Protein AF-A0A955HB48-F1 (afdb_monomer)

Nearest PDB structures (foldseek):
  6dg3-assembly2_B  TM=5.372E-01  e=4.171E-01  Lactiplantibacillus plantarum WCFS1
  6utq-assembly1_A  TM=5.205E-01  e=7.687E-01  Lactiplantibacillus plantarum
  5unm-assembly1_F  TM=5.439E-01  e=1.009E+00  Lactiplantibacillus plantarum
  6dg3-assembly1_L  TM=5.274E-01  e=1.080E+00  Lactiplantibacillus plantarum WCFS1

Sequence (99 aa):
MEDNYKSPKKMKKLGELFSVYKTRFKAPQATVEKVFIETVREVLGYQIESKNVSYTTSTKTISLQLPSLLKNEIKLKEKEVLNQLKNKIGEVESPKFII

Secondary structure (DSSP, 8-state):
--------S----HHHHHHHHHHH-PPPHHHHHHHHHHHHHHHHS-PPPGGGEEEETTTTEEEE-S-HHHHHHHHHTHHHHHHHHHHHH-TTT--SEE-

Structure (mmCIF, N/CA/C/O backbone):
data_AF-A0A955HB48-F1
#
_entry.id   AF-A0A955HB48-F1
#
loop_
_atom_site.group_PDB
_atom_site.id
_atom_site.type_symbol
_atom_site.label_atom_id
_atom_site.label_alt_id
_atom_site.label_comp_id
_atom_site.label_asym_id
_atom_site.label_entity_id
_atom_site.label_seq_id
_atom_site.pdbx_PDB_ins_code
_atom_site.Cartn_x
_atom_site.Cartn_y
_atom_site.Cartn_z
_atom_site.occupancy
_atom_site.B_iso_or_equiv
_atom_site.auth_seq_id
_atom_site.auth_comp_id
_atom_site.auth_asym_id
_atom_site.auth_atom_id
_atom_site.pdbx_PDB_model_num
ATOM 1 N N . MET A 1 1 ? 35.714 -3.437 -57.764 1.00 53.84 1 MET A N 1
ATOM 2 C CA . MET A 1 1 ? 34.627 -4.052 -56.978 1.00 53.84 1 MET A CA 1
ATOM 3 C C . MET A 1 1 ? 35.145 -4.155 -55.564 1.00 53.84 1 MET A C 1
ATOM 5 O O . MET A 1 1 ? 36.015 -4.978 -55.330 1.00 53.84 1 MET A O 1
ATOM 9 N N . GLU A 1 2 ? 34.719 -3.270 -54.670 1.00 48.81 2 GLU A N 1
ATOM 10 C CA . GLU A 1 2 ? 35.149 -3.321 -53.271 1.00 48.81 2 GLU A CA 1
ATOM 11 C C . GLU A 1 2 ? 33.955 -2.904 -52.410 1.00 48.81 2 GLU A C 1
ATOM 13 O O . GLU A 1 2 ? 33.591 -1.732 -52.326 1.00 48.81 2 GLU A O 1
ATOM 18 N N . ASP A 1 3 ? 33.258 -3.911 -51.890 1.00 52.41 3 ASP A N 1
ATOM 19 C CA . ASP A 1 3 ? 32.045 -3.758 -51.096 1.00 52.41 3 ASP A CA 1
ATOM 20 C C . ASP A 1 3 ? 32.434 -3.270 -49.693 1.00 52.41 3 ASP A C 1
ATOM 22 O O . ASP A 1 3 ? 33.049 -3.987 -48.901 1.00 52.41 3 ASP A O 1
ATOM 26 N N . ASN A 1 4 ? 32.121 -2.009 -49.386 1.00 59.62 4 ASN A N 1
ATOM 27 C CA . ASN A 1 4 ? 32.445 -1.361 -48.114 1.00 59.62 4 ASN A CA 1
ATOM 28 C C . ASN A 1 4 ? 31.425 -1.769 -47.029 1.00 59.62 4 ASN A C 1
ATOM 30 O O . ASN A 1 4 ? 30.637 -0.954 -46.543 1.00 59.62 4 ASN A O 1
ATOM 34 N N . TYR A 1 5 ? 31.400 -3.053 -46.659 1.00 65.12 5 TYR A N 1
ATOM 35 C CA . TYR A 1 5 ? 30.509 -3.550 -45.610 1.00 65.12 5 TYR A CA 1
ATOM 36 C C . TYR A 1 5 ? 31.026 -3.157 -44.216 1.00 65.12 5 TYR A C 1
ATOM 38 O O . TYR A 1 5 ? 31.928 -3.780 -43.650 1.00 65.12 5 TYR A O 1
ATOM 46 N N . LYS A 1 6 ? 30.426 -2.120 -43.618 1.00 65.38 6 LYS A N 1
ATOM 47 C CA . LYS A 1 6 ? 30.622 -1.793 -42.197 1.0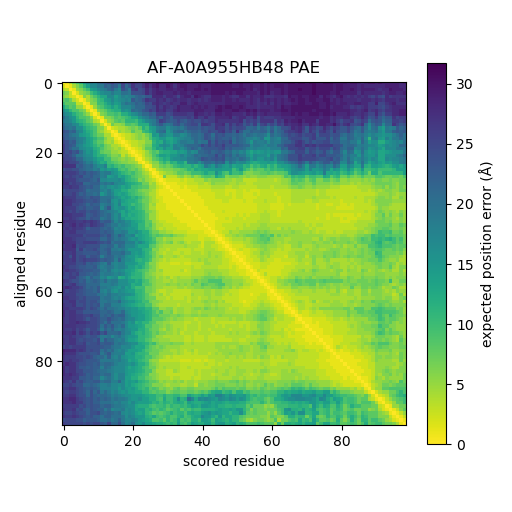0 65.38 6 LYS A CA 1
ATOM 48 C C . LYS A 1 6 ? 29.836 -2.782 -41.338 1.00 65.38 6 LYS A C 1
ATOM 50 O O . LYS A 1 6 ? 28.610 -2.729 -41.293 1.00 65.38 6 LYS A O 1
ATOM 55 N N . SER A 1 7 ? 30.549 -3.647 -40.615 1.00 57.31 7 SER A N 1
ATOM 56 C CA . SER A 1 7 ? 29.939 -4.551 -39.632 1.00 57.31 7 SER A CA 1
ATOM 57 C C . SER A 1 7 ? 29.078 -3.767 -38.627 1.00 57.31 7 SER A C 1
ATOM 59 O O . SER A 1 7 ? 29.569 -2.795 -38.039 1.00 57.31 7 SER A O 1
ATOM 61 N N . PRO A 1 8 ? 27.808 -4.155 -38.397 1.00 63.69 8 PRO A N 1
ATOM 62 C CA . PRO A 1 8 ? 26.939 -3.448 -37.471 1.00 63.69 8 PRO A CA 1
ATOM 63 C C . PRO A 1 8 ? 27.527 -3.493 -36.057 1.00 63.69 8 PRO A C 1
ATOM 65 O O . PRO A 1 8 ? 27.911 -4.541 -35.535 1.00 63.69 8 PRO A O 1
ATOM 68 N N . LYS A 1 9 ? 27.622 -2.310 -35.448 1.00 63.12 9 LYS A N 1
ATOM 69 C CA . LYS A 1 9 ? 28.209 -2.043 -34.132 1.00 63.12 9 LYS A CA 1
ATOM 70 C C . LYS A 1 9 ? 27.501 -2.883 -33.058 1.00 63.12 9 LYS A C 1
ATOM 72 O O . LYS A 1 9 ? 26.481 -2.451 -32.541 1.00 63.12 9 LYS A O 1
ATOM 77 N N . LYS A 1 10 ? 28.066 -4.056 -32.738 1.00 61.78 10 LYS A N 1
ATOM 78 C CA . LYS A 1 10 ? 27.705 -4.977 -31.639 1.00 61.78 10 LYS A CA 1
ATOM 79 C C . LYS A 1 10 ? 26.202 -5.318 -31.584 1.00 61.78 10 LYS A C 1
ATOM 81 O O . LYS A 1 10 ? 25.396 -4.544 -31.074 1.00 61.78 10 LYS A O 1
ATOM 86 N N . MET A 1 11 ? 25.822 -6.522 -32.025 1.00 60.69 11 MET A N 1
ATOM 87 C CA . MET A 1 11 ? 24.512 -7.099 -31.689 1.00 60.69 11 MET A CA 1
ATOM 88 C C . MET A 1 11 ? 24.345 -7.082 -30.163 1.00 60.69 11 MET A C 1
ATOM 90 O O . MET A 1 11 ? 25.008 -7.842 -29.457 1.00 60.69 11 MET A O 1
ATOM 94 N N . LYS A 1 12 ? 23.496 -6.187 -29.641 1.00 56.97 12 LYS A N 1
ATOM 95 C CA . LYS A 1 12 ? 23.110 -6.209 -28.225 1.00 56.97 12 LYS A CA 1
ATOM 96 C C . LYS A 1 12 ? 22.481 -7.572 -27.964 1.00 56.97 12 LYS A C 1
ATOM 98 O O . LYS A 1 12 ? 21.549 -7.953 -28.674 1.00 56.97 12 LYS A O 1
ATOM 103 N N . LYS A 1 13 ? 23.008 -8.330 -26.995 1.00 67.12 13 LYS A N 1
ATOM 104 C CA . LYS A 1 13 ? 22.444 -9.639 -26.640 1.00 67.12 13 LYS A CA 1
ATOM 105 C C . LYS A 1 13 ? 20.964 -9.430 -26.327 1.00 67.12 13 LYS A C 1
ATOM 107 O O . LYS A 1 13 ? 20.629 -8.514 -25.581 1.00 67.12 13 LYS A O 1
ATOM 112 N N . LEU A 1 14 ? 20.086 -10.288 -26.848 1.00 59.47 14 LEU A N 1
ATOM 113 C CA . LEU A 1 14 ? 18.648 -10.239 -26.545 1.00 59.47 14 LEU A CA 1
ATOM 114 C C . LEU A 1 14 ? 18.392 -10.149 -25.026 1.00 59.47 14 LEU A C 1
ATOM 116 O O . LEU A 1 14 ? 17.514 -9.415 -24.590 1.00 59.47 14 LEU A O 1
ATOM 120 N N . GLY A 1 15 ? 19.240 -10.791 -24.213 1.00 60.19 15 GLY A N 1
ATOM 121 C CA . GLY A 1 15 ? 19.228 -10.677 -22.750 1.00 60.19 15 GLY A CA 1
ATOM 122 C C . GLY A 1 15 ? 19.402 -9.254 -22.197 1.00 60.19 15 GLY A C 1
ATOM 123 O O . GLY A 1 15 ? 18.736 -8.904 -21.230 1.00 60.19 15 GLY A O 1
ATOM 124 N N . GLU A 1 16 ? 20.230 -8.405 -22.814 1.00 61.53 16 GLU A N 1
ATOM 125 C CA . GLU A 1 16 ? 20.383 -7.000 -22.401 1.00 61.53 16 GLU A CA 1
ATOM 126 C C . GLU A 1 16 ? 19.137 -6.168 -22.725 1.00 61.53 16 GLU A C 1
ATOM 128 O O . GLU A 1 16 ? 18.775 -5.286 -21.948 1.00 61.53 16 GLU A O 1
ATOM 133 N N . LEU A 1 17 ? 18.437 -6.476 -23.824 1.00 58.97 17 LEU A N 1
ATOM 134 C CA . LEU A 1 17 ? 17.148 -5.850 -24.129 1.00 58.97 17 LEU A CA 1
ATOM 135 C C . LEU A 1 17 ? 16.119 -6.209 -23.051 1.00 58.97 17 LEU A C 1
ATOM 137 O O . LEU A 1 17 ? 15.508 -5.307 -22.481 1.00 58.97 17 LEU A O 1
ATOM 141 N N . PHE A 1 18 ? 15.989 -7.491 -22.689 1.00 58.03 18 PHE A N 1
ATOM 142 C CA . PHE A 1 18 ? 15.085 -7.925 -21.615 1.00 58.03 18 PHE A CA 1
ATOM 143 C C . PHE A 1 18 ? 15.406 -7.284 -20.258 1.00 58.03 18 PHE A C 1
ATOM 145 O O . PHE A 1 18 ? 14.486 -6.975 -19.502 1.00 58.03 18 PHE A O 1
ATOM 152 N N . SER A 1 19 ? 16.680 -7.024 -19.956 1.00 55.53 19 SER A N 1
ATOM 153 C CA . SER A 1 19 ? 17.085 -6.316 -18.733 1.00 55.53 19 SER A CA 1
ATOM 154 C C . SER A 1 19 ? 16.652 -4.847 -18.724 1.00 55.53 19 SER A C 1
ATOM 156 O O . SER A 1 19 ? 16.216 -4.344 -17.688 1.00 55.53 19 SER A O 1
ATOM 158 N N . VAL A 1 20 ? 16.701 -4.161 -19.872 1.00 57.56 20 VAL A N 1
ATOM 159 C CA . VAL A 1 20 ? 16.168 -2.792 -20.016 1.00 57.56 20 VAL A CA 1
ATOM 160 C C . VAL A 1 20 ? 14.643 -2.779 -19.890 1.00 57.56 20 VAL A C 1
ATOM 162 O O . VAL A 1 20 ? 14.087 -1.879 -19.260 1.00 57.56 20 VAL A O 1
ATOM 165 N N . TYR A 1 21 ? 13.957 -3.789 -20.432 1.00 51.44 21 TYR A N 1
ATOM 166 C CA . TYR A 1 21 ? 12.511 -3.926 -20.253 1.00 51.44 21 TYR A CA 1
ATOM 167 C C . TYR A 1 21 ? 12.149 -4.203 -18.791 1.00 51.44 21 TYR A C 1
ATOM 169 O O . TYR A 1 21 ? 11.290 -3.509 -18.264 1.00 51.44 21 TYR A O 1
ATOM 177 N N . LYS A 1 22 ? 12.842 -5.118 -18.099 1.00 55.59 22 LYS A N 1
ATOM 178 C CA . LYS A 1 22 ? 12.617 -5.411 -16.668 1.00 55.59 22 LYS A CA 1
ATOM 179 C C . LYS A 1 22 ? 12.855 -4.212 -15.752 1.00 55.59 22 LYS A C 1
ATOM 181 O O . LYS A 1 22 ? 12.131 -4.043 -14.784 1.00 55.59 22 LYS A O 1
ATOM 186 N N . THR A 1 23 ? 13.850 -3.380 -16.048 1.00 55.25 23 THR A N 1
ATOM 187 C CA . THR A 1 23 ? 14.169 -2.193 -15.230 1.00 55.25 23 THR A CA 1
ATOM 188 C C . THR A 1 23 ? 13.231 -1.011 -15.473 1.00 55.25 23 THR A C 1
ATOM 190 O O . THR A 1 23 ? 13.168 -0.108 -14.642 1.00 55.25 23 THR A O 1
ATOM 193 N N . ARG A 1 24 ? 12.497 -0.997 -16.593 1.00 54.38 24 ARG A N 1
ATOM 194 C CA . ARG A 1 24 ? 11.528 0.060 -16.935 1.00 54.38 24 ARG A CA 1
ATOM 195 C C . ARG A 1 24 ? 10.070 -0.372 -16.828 1.00 54.38 24 ARG A C 1
ATOM 197 O O . ARG A 1 24 ? 9.195 0.480 -16.988 1.00 54.38 24 ARG A O 1
ATOM 204 N N . PHE A 1 25 ? 9.805 -1.658 -16.610 1.00 56.97 25 PHE A N 1
ATOM 205 C CA . PHE A 1 25 ? 8.448 -2.165 -16.492 1.00 56.97 25 PHE A CA 1
ATOM 206 C C . PHE A 1 25 ? 7.858 -1.645 -15.190 1.00 56.97 25 PHE A C 1
ATOM 208 O O . PHE A 1 25 ? 8.240 -2.089 -14.115 1.00 56.97 25 PHE A O 1
ATOM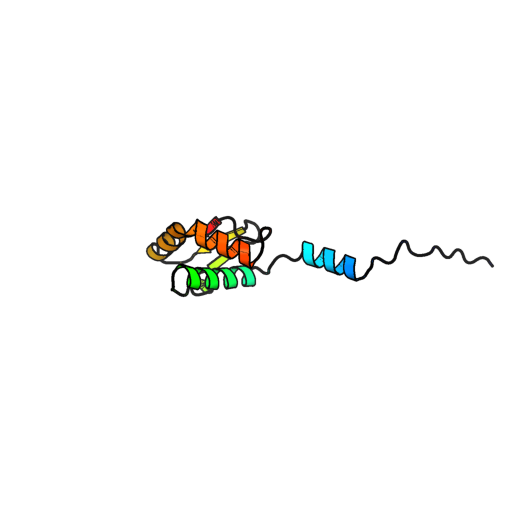 215 N N . LYS A 1 26 ? 6.970 -0.658 -15.306 1.00 61.56 26 LYS A N 1
ATOM 216 C CA . LYS A 1 26 ? 6.163 -0.226 -14.178 1.00 61.56 26 LYS A CA 1
ATOM 217 C C . LYS A 1 26 ? 5.053 -1.250 -13.974 1.00 61.56 26 LYS A C 1
ATOM 219 O O . LYS A 1 26 ? 4.364 -1.583 -14.943 1.00 61.56 26 LYS A O 1
ATOM 224 N N . ALA A 1 27 ? 4.878 -1.737 -12.754 1.00 65.12 27 ALA A N 1
ATOM 225 C CA . ALA A 1 27 ? 3.732 -2.516 -12.346 1.00 65.12 27 ALA A CA 1
ATOM 22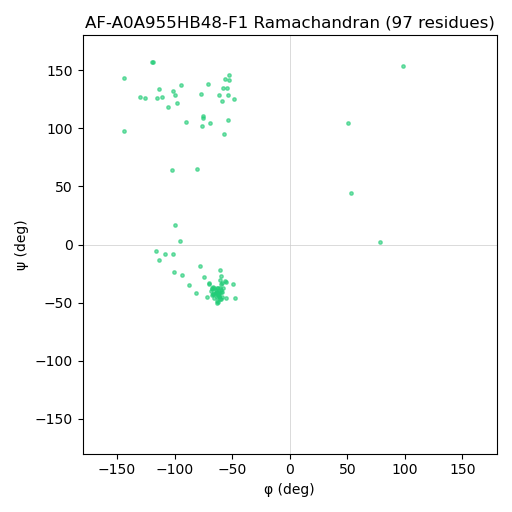6 C C . ALA A 1 27 ? 2.461 -1.787 -12.807 1.00 65.12 27 ALA A C 1
ATOM 228 O O . ALA A 1 27 ? 2.275 -0.598 -12.510 1.00 65.12 27 ALA A O 1
ATOM 229 N N . PRO A 1 28 ? 1.585 -2.472 -13.560 1.00 73.38 28 PRO A N 1
ATOM 230 C CA . PRO A 1 28 ? 0.283 -1.931 -13.900 1.00 73.38 28 PRO A CA 1
ATOM 231 C C . PRO A 1 28 ? -0.432 -1.479 -12.626 1.00 73.38 28 PRO A C 1
ATOM 233 O O . PRO A 1 28 ? -0.357 -2.162 -11.604 1.00 73.38 28 PRO A O 1
ATOM 236 N N . GLN A 1 29 ? -1.152 -0.360 -12.694 1.00 79.12 29 GLN A N 1
ATOM 237 C CA . GLN A 1 29 ? -1.920 0.174 -11.565 1.00 79.12 29 GLN A CA 1
ATOM 238 C C . GLN A 1 29 ? -2.770 -0.912 -10.881 1.00 79.12 29 GLN A C 1
ATOM 240 O O . GLN A 1 29 ? -2.689 -1.091 -9.667 1.00 79.12 29 GLN A O 1
ATOM 245 N N . ALA A 1 30 ? -3.472 -1.709 -11.690 1.00 78.75 30 ALA A N 1
ATOM 246 C CA . ALA A 1 30 ? -4.312 -2.814 -11.239 1.00 78.75 30 ALA A CA 1
ATOM 247 C C . ALA A 1 30 ? -3.553 -3.880 -10.428 1.00 78.75 30 ALA A C 1
ATOM 249 O O . ALA A 1 30 ? -4.109 -4.477 -9.507 1.00 78.75 30 ALA A O 1
ATOM 250 N N . THR A 1 31 ? -2.277 -4.124 -10.743 1.00 83.12 31 THR A N 1
ATOM 251 C CA . THR A 1 31 ? -1.438 -5.058 -9.982 1.00 83.12 31 THR A CA 1
ATOM 252 C C . THR A 1 31 ? -1.160 -4.512 -8.587 1.00 83.12 31 THR A C 1
ATOM 254 O O . THR A 1 31 ? -1.272 -5.253 -7.615 1.00 83.12 31 THR A O 1
ATOM 257 N N . VAL A 1 32 ? -0.845 -3.220 -8.469 1.00 83.06 32 VAL A N 1
ATOM 258 C CA . VAL A 1 32 ? -0.576 -2.580 -7.171 1.00 83.06 32 VAL A CA 1
ATOM 259 C C . VAL A 1 32 ? -1.831 -2.567 -6.301 1.00 83.06 32 VAL A C 1
ATOM 261 O O . VAL A 1 32 ? -1.759 -2.905 -5.123 1.00 83.06 32 VAL A O 1
ATOM 264 N N . GLU A 1 33 ? -2.987 -2.248 -6.884 1.00 86.06 33 GLU A N 1
ATOM 265 C CA . GLU A 1 33 ? -4.282 -2.264 -6.192 1.00 86.06 33 GLU A CA 1
ATOM 266 C C . GLU A 1 33 ? -4.628 -3.665 -5.684 1.00 86.06 33 GLU A C 1
ATOM 268 O O . GLU A 1 33 ? -5.014 -3.832 -4.528 1.00 86.06 33 GLU A O 1
ATOM 273 N N . LYS A 1 34 ? -4.428 -4.691 -6.518 1.00 86.25 34 LYS A N 1
ATOM 274 C CA . LYS A 1 34 ? -4.682 -6.081 -6.136 1.00 86.25 34 LYS A CA 1
ATOM 275 C C . LYS A 1 34 ? -3.785 -6.526 -4.982 1.00 86.25 34 LYS A C 1
ATOM 277 O O . LYS A 1 34 ? -4.292 -7.028 -3.982 1.00 86.25 34 LYS A O 1
ATOM 282 N N . VAL A 1 35 ? -2.478 -6.287 -5.091 1.00 86.62 35 VAL A N 1
ATOM 283 C CA . VAL A 1 35 ? -1.520 -6.647 -4.037 1.00 86.62 35 VAL A CA 1
ATOM 284 C C . VAL A 1 35 ? -1.815 -5.877 -2.749 1.00 86.62 35 VAL A C 1
ATOM 286 O O . VAL A 1 35 ? -1.740 -6.457 -1.671 1.00 86.62 35 VAL A O 1
ATOM 289 N N . PHE A 1 36 ? -2.220 -4.607 -2.838 1.00 86.38 36 PHE A N 1
ATOM 290 C CA . PHE A 1 36 ? -2.645 -3.828 -1.675 1.00 86.38 36 PHE A CA 1
ATOM 291 C C . PHE A 1 36 ? -3.848 -4.461 -0.966 1.00 86.38 36 PHE A C 1
ATOM 293 O O . PHE A 1 36 ? -3.824 -4.612 0.253 1.00 86.38 36 PHE A O 1
ATOM 300 N N . ILE A 1 37 ? -4.880 -4.866 -1.711 1.00 88.50 37 ILE A N 1
ATOM 301 C CA . ILE A 1 37 ? -6.070 -5.522 -1.146 1.00 88.50 37 ILE A CA 1
ATOM 302 C C . ILE A 1 37 ? -5.690 -6.839 -0.460 1.00 88.50 37 ILE A C 1
ATOM 304 O O . ILE A 1 37 ? -6.186 -7.129 0.629 1.00 88.50 37 ILE A O 1
ATOM 308 N N . GLU A 1 38 ? -4.792 -7.620 -1.067 1.00 87.69 38 GLU A N 1
ATOM 309 C CA . GLU A 1 38 ? -4.273 -8.855 -0.469 1.00 87.69 38 GLU A CA 1
ATOM 310 C C . GLU A 1 38 ? -3.505 -8.573 0.829 1.00 87.69 38 GLU A C 1
ATOM 312 O O . GLU A 1 38 ? -3.778 -9.205 1.846 1.00 87.69 38 GLU A O 1
ATOM 317 N N . THR A 1 39 ? -2.631 -7.565 0.837 1.00 87.44 39 THR A N 1
ATOM 318 C CA . THR A 1 39 ? -1.879 -7.166 2.033 1.00 87.44 39 THR A CA 1
ATOM 319 C C . THR A 1 39 ? -2.783 -6.655 3.149 1.00 87.44 39 THR A C 1
ATOM 321 O O . THR A 1 39 ? -2.585 -7.010 4.309 1.00 87.44 39 THR A O 1
ATOM 324 N N . VAL A 1 40 ? -3.805 -5.857 2.832 1.00 86.69 40 VAL A N 1
ATOM 325 C CA . VAL A 1 40 ? -4.781 -5.420 3.839 1.00 86.69 40 VAL A CA 1
ATOM 326 C C . VAL A 1 40 ? -5.526 -6.620 4.416 1.00 86.69 40 VAL A C 1
ATOM 328 O O . VAL A 1 40 ? -5.675 -6.710 5.634 1.00 86.69 40 VAL A O 1
ATOM 331 N N . ARG A 1 41 ? -5.915 -7.587 3.583 1.00 87.62 41 ARG A N 1
ATOM 332 C CA . ARG A 1 41 ? -6.536 -8.824 4.063 1.00 87.62 41 ARG A CA 1
ATOM 333 C C . ARG A 1 41 ? -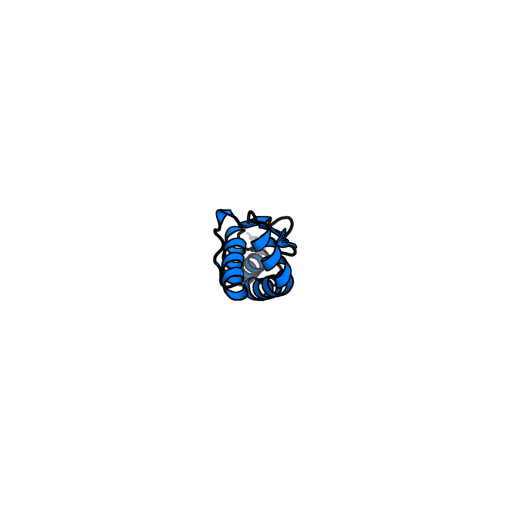5.619 -9.605 5.006 1.00 87.62 41 ARG A C 1
ATOM 335 O O . ARG A 1 41 ? -6.103 -10.111 6.013 1.00 87.62 41 ARG A O 1
ATOM 342 N N . GLU A 1 42 ? -4.325 -9.691 4.715 1.00 85.94 42 GLU A N 1
ATOM 343 C CA . GLU A 1 42 ? -3.344 -10.381 5.566 1.00 85.94 42 GLU A CA 1
ATOM 344 C C . GLU A 1 42 ? -3.110 -9.662 6.906 1.00 85.94 42 GLU A C 1
ATOM 346 O O . GLU A 1 42 ? -3.000 -10.311 7.942 1.00 85.94 42 GLU A O 1
ATOM 351 N N . VAL A 1 43 ? -3.052 -8.327 6.902 1.00 84.81 43 VAL A N 1
ATOM 352 C CA . VAL A 1 43 ? -2.681 -7.515 8.078 1.00 84.81 43 VAL A CA 1
ATOM 353 C C . VAL A 1 43 ? -3.877 -7.183 8.982 1.00 84.81 43 VAL A C 1
ATOM 355 O O . VAL A 1 43 ? -3.752 -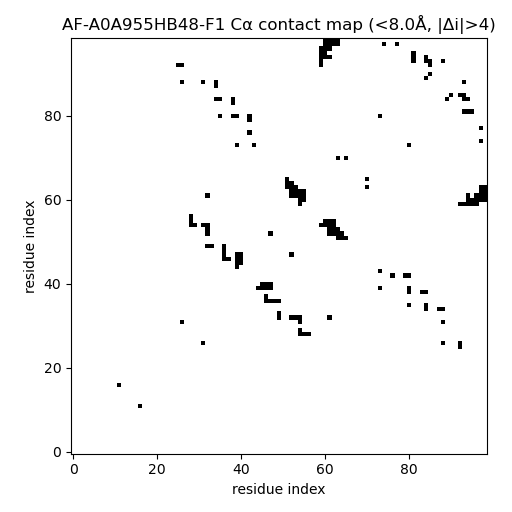7.073 10.208 1.00 84.81 43 VAL A O 1
ATOM 358 N N . LEU A 1 44 ? -5.049 -6.972 8.386 1.00 85.19 44 LEU A N 1
ATOM 359 C CA . LEU A 1 44 ? -6.255 -6.506 9.076 1.00 85.19 44 LEU A CA 1
ATOM 360 C C . LEU A 1 44 ? -7.374 -7.554 9.112 1.00 85.19 44 LEU A C 1
ATOM 362 O O . LEU A 1 44 ? -8.318 -7.397 9.878 1.00 85.19 44 LEU A O 1
ATOM 366 N N . GLY A 1 45 ? -7.280 -8.631 8.328 1.00 83.44 45 GLY A N 1
ATOM 367 C CA . GLY A 1 45 ? -8.237 -9.739 8.367 1.00 83.44 45 GLY A CA 1
ATOM 368 C C . GLY A 1 45 ? -9.564 -9.483 7.647 1.00 83.44 45 GLY A C 1
ATOM 369 O O . GLY A 1 45 ? -10.419 -10.367 7.640 1.00 83.44 45 GLY A O 1
ATOM 370 N N . TYR A 1 46 ? -9.750 -8.322 7.010 1.00 84.38 46 TYR A N 1
ATOM 371 C CA . TYR A 1 46 ? -10.947 -8.008 6.225 1.00 84.38 46 TYR A CA 1
ATOM 372 C C . TYR A 1 46 ? -10.628 -7.735 4.756 1.00 84.38 46 TYR A C 1
ATOM 374 O O . TYR A 1 46 ? -9.515 -7.366 4.385 1.00 84.38 46 TYR A O 1
ATOM 382 N N . GLN A 1 47 ? -11.634 -7.919 3.902 1.00 82.25 47 GLN A N 1
ATOM 383 C CA . GLN A 1 47 ? -11.506 -7.733 2.463 1.00 82.25 47 GLN A CA 1
ATOM 384 C C . GLN A 1 47 ? -12.054 -6.369 2.042 1.00 82.25 47 GLN A C 1
ATOM 386 O O . GLN A 1 47 ? -1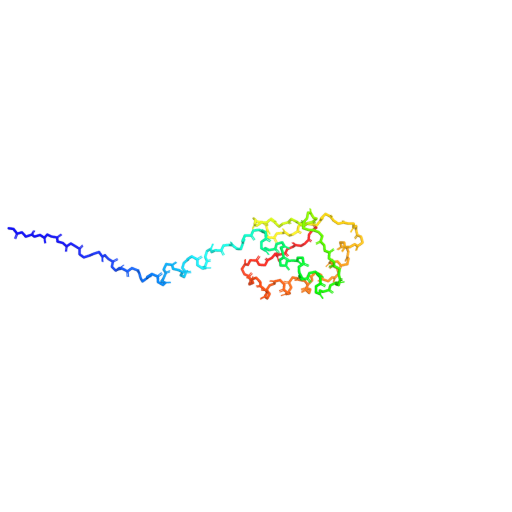3.188 -6.017 2.359 1.00 82.25 47 GLN A O 1
ATOM 391 N N . ILE A 1 48 ? -11.248 -5.618 1.295 1.00 86.38 48 ILE A N 1
ATOM 392 C CA . ILE A 1 48 ? -11.667 -4.375 0.649 1.00 86.38 48 ILE A CA 1
ATOM 393 C C . ILE A 1 48 ? -12.102 -4.688 -0.785 1.00 86.38 48 ILE A C 1
ATOM 395 O O . ILE A 1 48 ? -11.438 -5.447 -1.492 1.00 86.38 48 ILE A O 1
ATOM 399 N N . GLU A 1 49 ? -13.206 -4.094 -1.236 1.00 87.25 49 GLU A N 1
ATOM 400 C CA . GLU A 1 49 ? -13.575 -4.138 -2.652 1.00 87.25 49 GLU A CA 1
ATOM 401 C C . GLU A 1 49 ? -12.636 -3.273 -3.496 1.00 87.25 49 GLU A C 1
ATOM 403 O O . GLU A 1 49 ? -12.340 -2.132 -3.143 1.00 87.25 49 GLU A O 1
ATOM 408 N N . SER A 1 50 ? -12.241 -3.780 -4.664 1.00 83.62 50 SER A N 1
ATOM 409 C CA . SER A 1 50 ? -11.368 -3.068 -5.605 1.00 83.62 50 SER A CA 1
ATOM 410 C C . SER A 1 50 ? -11.901 -1.697 -6.013 1.00 83.62 50 SER A C 1
ATOM 412 O O . SER A 1 50 ? -11.116 -0.774 -6.177 1.00 83.62 50 SER A O 1
ATOM 414 N N . LYS A 1 51 ? -13.226 -1.523 -6.089 1.00 86.00 51 LYS A N 1
ATOM 415 C CA . LYS A 1 51 ? -13.861 -0.229 -6.391 1.00 86.00 51 LYS A CA 1
ATOM 416 C C . LYS A 1 51 ? -13.545 0.870 -5.367 1.00 86.00 51 LYS A C 1
ATOM 418 O O . LYS A 1 51 ? -13.672 2.044 -5.683 1.00 86.00 51 LYS A O 1
ATOM 423 N N . ASN A 1 52 ? -13.154 0.488 -4.150 1.00 85.62 52 ASN A N 1
ATOM 424 C CA . ASN A 1 52 ? -12.860 1.411 -3.057 1.00 85.62 52 ASN A CA 1
ATOM 425 C C . ASN A 1 52 ? -11.361 1.739 -2.949 1.00 85.62 52 ASN A C 1
ATOM 427 O O . ASN A 1 52 ? -10.967 2.438 -2.015 1.00 85.62 52 ASN A O 1
ATOM 431 N N . VAL A 1 53 ? -10.523 1.220 -3.852 1.00 87.75 53 VAL A N 1
ATOM 432 C CA . VAL A 1 53 ? -9.068 1.409 -3.855 1.00 87.75 53 VAL A CA 1
ATOM 433 C C . VAL A 1 53 ? -8.658 1.959 -5.211 1.00 87.75 53 VAL A C 1
ATOM 435 O O . VAL A 1 53 ? -8.965 1.364 -6.235 1.00 87.75 53 VAL A O 1
ATOM 438 N N . SER A 1 54 ? -7.940 3.078 -5.213 1.00 86.56 54 SER A N 1
ATOM 439 C CA . SER A 1 54 ? -7.383 3.665 -6.431 1.00 86.56 54 SER A CA 1
ATOM 440 C C . SER A 1 54 ? -5.906 3.967 -6.234 1.00 86.56 54 SER A C 1
ATOM 442 O O . SER A 1 54 ? -5.546 4.668 -5.288 1.00 86.56 54 SER A O 1
ATOM 444 N N . TYR A 1 55 ? -5.043 3.489 -7.126 1.00 84.88 55 TYR A N 1
ATOM 445 C CA . TYR A 1 55 ? -3.610 3.784 -7.088 1.00 84.88 55 TYR A CA 1
ATOM 446 C C . TYR A 1 55 ? -3.188 4.775 -8.171 1.00 84.88 55 TYR A C 1
ATOM 448 O O . TYR A 1 55 ? -3.223 4.498 -9.365 1.00 84.88 55 TYR A O 1
ATOM 456 N N . THR A 1 56 ? -2.675 5.926 -7.756 1.00 83.94 56 THR A N 1
ATOM 457 C CA . THR A 1 56 ? -2.132 6.917 -8.685 1.00 83.94 56 THR A CA 1
ATOM 458 C C . THR A 1 56 ? -0.645 6.654 -8.908 1.00 83.94 56 THR A C 1
ATOM 460 O O . THR A 1 56 ? 0.190 6.983 -8.063 1.00 83.94 56 THR A O 1
ATOM 463 N N . THR A 1 57 ? -0.292 6.104 -10.074 1.00 79.06 57 THR A N 1
ATOM 464 C CA . THR A 1 57 ? 1.101 5.771 -10.449 1.00 79.06 57 THR A CA 1
ATOM 465 C C . THR A 1 57 ? 2.036 6.990 -10.481 1.00 79.06 57 THR A C 1
ATOM 467 O O . THR A 1 57 ? 3.224 6.865 -10.178 1.00 79.06 57 THR A O 1
ATOM 470 N N . SER A 1 58 ? 1.512 8.179 -10.806 1.00 78.56 58 SER A N 1
ATOM 471 C CA . SER A 1 58 ? 2.272 9.438 -10.867 1.00 78.56 58 SER A CA 1
ATOM 472 C C . SER A 1 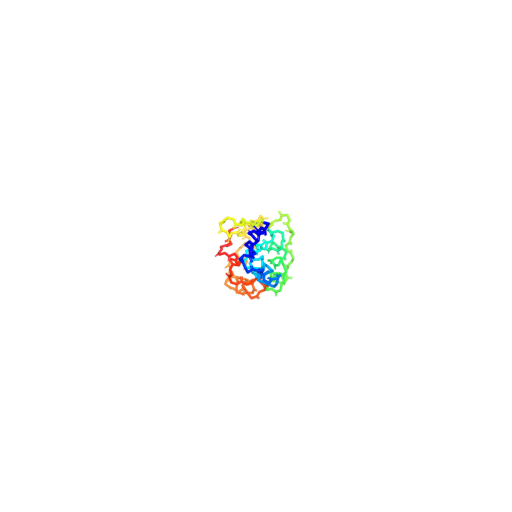58 ? 2.780 9.895 -9.498 1.00 78.56 58 SER A C 1
ATOM 474 O O . SER A 1 58 ? 3.928 10.316 -9.374 1.00 78.56 58 SER A O 1
ATOM 476 N N . THR A 1 59 ? 1.939 9.799 -8.465 1.00 77.94 59 THR A N 1
ATOM 477 C CA . THR A 1 59 ? 2.255 10.248 -7.097 1.00 77.94 59 THR A CA 1
ATOM 478 C C . THR A 1 59 ? 2.643 9.097 -6.170 1.00 77.94 59 THR A C 1
ATOM 480 O O . THR A 1 59 ? 3.110 9.336 -5.057 1.00 77.94 59 THR A O 1
ATOM 483 N N . LYS A 1 60 ? 2.486 7.846 -6.630 1.00 80.06 60 LYS A N 1
ATOM 484 C CA . LYS A 1 60 ? 2.620 6.617 -5.835 1.00 80.06 60 LYS A CA 1
ATOM 485 C C . LYS A 1 60 ? 1.732 6.658 -4.590 1.00 80.06 60 LYS A C 1
ATOM 487 O O . LYS A 1 60 ? 2.171 6.319 -3.492 1.00 80.06 60 LYS A O 1
ATOM 492 N N . THR A 1 61 ? 0.494 7.106 -4.762 1.00 83.56 61 THR A N 1
ATOM 493 C CA . THR A 1 61 ? -0.476 7.277 -3.673 1.00 83.56 61 THR A CA 1
ATOM 494 C C . THR A 1 61 ? -1.619 6.293 -3.843 1.00 83.56 61 THR A C 1
ATOM 496 O O . THR A 1 61 ? -2.144 6.166 -4.947 1.00 83.56 61 THR A O 1
ATOM 499 N N . ILE A 1 62 ? -2.010 5.624 -2.760 1.00 85.50 62 ILE A N 1
ATOM 500 C CA . ILE A 1 62 ? -3.238 4.829 -2.707 1.00 85.50 62 ILE A CA 1
ATOM 501 C C . ILE A 1 62 ? -4.320 5.675 -2.055 1.00 85.50 62 ILE A C 1
ATOM 503 O O . ILE A 1 62 ? -4.154 6.137 -0.929 1.00 85.50 62 ILE A O 1
ATOM 507 N N . SER A 1 63 ? -5.415 5.879 -2.772 1.00 85.88 63 SER A N 1
ATOM 508 C CA . SER A 1 63 ? -6.608 6.555 -2.284 1.00 85.88 63 SER A CA 1
ATOM 509 C C . SER A 1 63 ? -7.671 5.532 -1.918 1.00 85.88 63 SER A C 1
ATOM 511 O O . SER A 1 63 ? -7.965 4.623 -2.697 1.00 85.88 63 SER A O 1
ATOM 513 N N . LEU A 1 64 ? -8.259 5.699 -0.736 1.00 87.31 64 LEU A N 1
ATOM 514 C CA . LEU A 1 64 ? -9.277 4.804 -0.201 1.00 87.31 64 LEU A CA 1
ATOM 515 C C . LEU A 1 64 ? -10.639 5.499 -0.157 1.00 87.31 64 LEU A C 1
ATOM 517 O O . LEU A 1 64 ? -10.804 6.555 0.456 1.00 87.31 64 LEU A O 1
ATOM 521 N N . GLN A 1 65 ? -11.656 4.875 -0.744 1.00 86.50 65 GLN A N 1
ATOM 522 C CA . GLN A 1 65 ? -13.060 5.278 -0.628 1.00 86.50 65 GLN A CA 1
ATOM 523 C C . GLN A 1 65 ? -13.778 4.364 0.370 1.00 86.50 65 GLN A C 1
ATOM 525 O O . GLN A 1 65 ? -14.659 3.586 0.025 1.00 86.50 65 GLN A O 1
ATOM 530 N N . LEU A 1 66 ? -13.345 4.430 1.631 1.00 85.56 66 LEU A N 1
ATOM 531 C CA . LEU A 1 66 ? -13.859 3.610 2.729 1.00 85.56 66 LEU A CA 1
ATOM 532 C C . LEU A 1 66 ? -14.459 4.473 3.850 1.00 85.56 66 LEU A C 1
ATOM 534 O O . LEU A 1 66 ? -14.068 5.637 3.995 1.00 85.56 66 LEU A O 1
ATOM 538 N N . PRO A 1 67 ? -15.358 3.913 4.681 1.00 87.06 67 PRO A N 1
ATOM 539 C CA . PRO A 1 67 ? -15.800 4.548 5.918 1.00 87.06 67 PRO A CA 1
ATOM 540 C C . PRO A 1 67 ? -14.622 4.954 6.812 1.00 87.06 67 PRO A C 1
ATOM 542 O O . PRO A 1 67 ? -13.611 4.251 6.888 1.00 87.06 67 PRO A O 1
ATOM 545 N N . SER A 1 68 ? -14.772 6.063 7.537 1.00 84.75 68 SER A N 1
ATOM 546 C CA . SER A 1 68 ? -13.702 6.666 8.346 1.00 84.75 68 SER A CA 1
ATOM 547 C C . SER A 1 68 ? -13.085 5.716 9.379 1.00 84.75 68 SER A C 1
ATOM 549 O O . SER A 1 68 ? -11.893 5.815 9.656 1.00 84.75 68 SER A O 1
ATOM 551 N N . LEU A 1 69 ? -13.868 4.774 9.917 1.00 84.62 69 LEU A N 1
ATOM 552 C CA . LEU A 1 69 ? -13.384 3.767 10.867 1.00 84.62 69 LEU A CA 1
ATOM 553 C C . LEU A 1 69 ? -12.328 2.850 10.235 1.00 84.62 69 LEU A C 1
ATOM 555 O O . LEU A 1 69 ? -11.226 2.737 10.763 1.00 84.62 69 LEU A O 1
ATOM 559 N N . LEU A 1 70 ? -12.622 2.287 9.058 1.00 84.31 70 LEU A N 1
ATOM 560 C CA . LEU A 1 70 ? -11.690 1.412 8.339 1.00 84.31 70 LEU A CA 1
ATOM 561 C C . LEU A 1 70 ? -10.449 2.179 7.879 1.00 84.31 70 LEU A C 1
ATOM 563 O O . LEU A 1 70 ? -9.336 1.666 7.963 1.00 84.31 70 LEU A O 1
ATOM 567 N N . LYS A 1 71 ? -10.620 3.437 7.449 1.00 85.31 71 LYS A N 1
ATOM 568 C CA . LYS A 1 71 ? -9.488 4.312 7.116 1.00 85.31 71 LYS A CA 1
ATOM 569 C C . LYS A 1 71 ? -8.552 4.499 8.305 1.00 85.31 71 LYS A C 1
ATOM 571 O O . LYS A 1 71 ? -7.342 4.399 8.135 1.00 85.31 71 LYS A O 1
ATOM 576 N N . ASN A 1 72 ? -9.098 4.745 9.495 1.00 85.25 72 ASN A N 1
ATOM 577 C CA . ASN A 1 72 ? -8.291 4.886 10.702 1.00 85.25 72 ASN A CA 1
ATOM 578 C C . ASN A 1 72 ? -7.564 3.589 11.059 1.00 85.25 72 ASN A C 1
ATOM 580 O O . ASN A 1 72 ? -6.388 3.651 11.401 1.00 85.25 72 ASN A O 1
ATOM 584 N N . GLU A 1 73 ? -8.204 2.427 10.932 1.00 83.62 73 GLU A N 1
ATOM 585 C CA . GLU A 1 73 ? -7.531 1.146 11.180 1.00 83.62 73 GLU A CA 1
ATOM 586 C C . GLU A 1 73 ? -6.367 0.892 10.215 1.00 83.62 73 GLU A C 1
ATOM 588 O O . GLU A 1 73 ? -5.275 0.513 10.644 1.00 83.62 73 GLU A O 1
ATOM 593 N N . ILE A 1 74 ? -6.560 1.167 8.921 1.00 85.38 74 ILE A N 1
ATOM 594 C CA . ILE A 1 74 ? -5.489 1.065 7.916 1.00 85.38 74 ILE A CA 1
ATOM 595 C C . ILE A 1 74 ? -4.374 2.054 8.235 1.00 85.38 74 ILE A C 1
ATOM 597 O O . ILE A 1 74 ? -3.202 1.702 8.147 1.00 85.38 74 ILE A O 1
ATOM 601 N N . LYS A 1 75 ? -4.725 3.273 8.650 1.00 85.62 75 LYS A N 1
ATOM 602 C CA . LYS A 1 75 ? -3.759 4.315 8.995 1.00 85.62 75 LYS A CA 1
ATOM 603 C C . LYS A 1 75 ? -2.948 3.970 10.246 1.00 85.62 75 LYS A C 1
ATOM 605 O O . LYS A 1 75 ? -1.750 4.234 10.290 1.00 85.62 75 LYS A O 1
ATOM 610 N N . LEU A 1 76 ? -3.563 3.321 11.237 1.00 87.25 76 LEU A N 1
ATOM 611 C CA . LEU A 1 76 ? -2.871 2.810 12.425 1.00 87.25 76 LEU A CA 1
ATOM 612 C C . LEU A 1 76 ? -1.829 1.744 12.064 1.00 87.25 76 LEU A C 1
ATOM 614 O O . LEU A 1 76 ? -0.743 1.729 12.642 1.00 87.25 76 LEU A O 1
ATOM 618 N N . LYS A 1 77 ? -2.131 0.890 11.079 1.00 85.69 77 LYS A N 1
ATOM 619 C CA . LYS A 1 77 ? -1.222 -0.156 10.581 1.00 85.69 77 LYS A CA 1
ATOM 620 C C . LYS A 1 77 ? -0.487 0.220 9.290 1.00 85.69 77 LYS A C 1
ATOM 622 O O . LYS A 1 77 ? 0.093 -0.646 8.637 1.00 85.69 77 LYS A O 1
ATOM 627 N N . GLU A 1 78 ? -0.454 1.504 8.933 1.00 84.75 78 GLU A N 1
ATOM 628 C CA . GLU A 1 78 ? 0.062 1.979 7.642 1.00 84.75 78 GLU A CA 1
ATOM 629 C C . GLU A 1 78 ? 1.497 1.508 7.397 1.00 84.75 78 GLU A C 1
ATOM 631 O O . GLU A 1 78 ? 1.811 0.979 6.333 1.00 84.75 78 GLU A O 1
ATOM 636 N N . LYS A 1 79 ? 2.364 1.633 8.407 1.00 84.00 79 LYS A N 1
ATOM 637 C CA . LYS A 1 79 ? 3.773 1.223 8.309 1.00 84.00 79 LYS A CA 1
ATOM 638 C C . LYS A 1 79 ? 3.930 -0.262 7.987 1.00 84.00 79 LYS A C 1
ATOM 640 O O . LYS A 1 79 ? 4.812 -0.625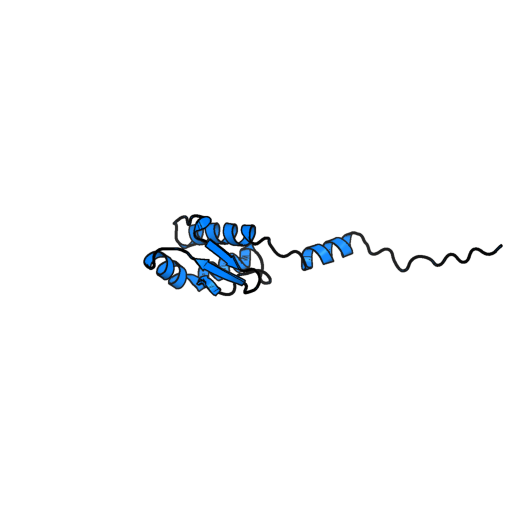 7.214 1.00 84.00 79 LYS A O 1
ATOM 645 N N . GLU A 1 80 ? 3.091 -1.109 8.574 1.00 84.44 80 GLU A N 1
ATOM 646 C CA . GLU A 1 80 ? 3.142 -2.559 8.381 1.00 84.44 80 GLU A CA 1
ATOM 647 C C . GLU A 1 80 ? 2.651 -2.943 6.982 1.00 84.44 80 GLU A C 1
ATOM 649 O O . GLU A 1 80 ? 3.329 -3.687 6.270 1.00 84.44 80 GLU A O 1
ATOM 654 N N . VAL A 1 81 ? 1.537 -2.345 6.549 1.00 85.25 81 VAL A N 1
ATOM 655 C CA . VAL A 1 81 ? 0.975 -2.520 5.202 1.00 85.25 81 VAL A CA 1
ATOM 656 C C . VAL A 1 81 ? 1.972 -2.063 4.133 1.00 85.25 81 VAL A C 1
ATOM 658 O O . VAL A 1 81 ? 2.244 -2.800 3.187 1.00 85.25 81 VAL A O 1
ATOM 661 N N . LEU A 1 82 ? 2.582 -0.886 4.299 1.00 83.25 82 LEU A N 1
ATOM 662 C CA . LEU A 1 82 ? 3.586 -0.368 3.366 1.00 83.25 82 LEU A CA 1
ATOM 663 C C . LEU A 1 82 ? 4.842 -1.246 3.316 1.00 83.25 82 LEU A C 1
ATOM 665 O O . LEU A 1 82 ? 5.383 -1.468 2.235 1.00 83.25 82 LEU A O 1
ATOM 669 N N . ASN A 1 83 ? 5.298 -1.779 4.452 1.00 83.81 83 ASN A N 1
ATOM 670 C CA . ASN A 1 83 ? 6.465 -2.660 4.490 1.00 83.81 83 ASN A CA 1
ATOM 671 C C . ASN A 1 83 ? 6.202 -3.999 3.773 1.00 83.81 83 ASN A C 1
ATOM 673 O O . ASN A 1 83 ? 7.032 -4.467 2.994 1.00 83.81 83 ASN A O 1
ATOM 677 N N . GLN A 1 84 ? 5.022 -4.589 3.978 1.00 82.69 84 GLN A N 1
ATOM 678 C CA . GLN A 1 84 ? 4.567 -5.790 3.267 1.00 82.69 84 GLN A CA 1
ATOM 679 C C . GLN A 1 84 ? 4.461 -5.556 1.750 1.00 82.69 84 GLN A C 1
ATOM 681 O O . GLN A 1 84 ? 4.967 -6.355 0.959 1.00 82.69 84 GLN A O 1
ATOM 686 N N . LEU A 1 85 ? 3.886 -4.424 1.334 1.00 80.81 85 LEU A N 1
ATOM 687 C CA . LEU A 1 85 ? 3.801 -4.025 -0.076 1.00 80.81 85 LEU A CA 1
ATOM 688 C C . LEU A 1 85 ? 5.173 -3.842 -0.718 1.00 80.81 85 LEU A C 1
ATOM 690 O O . LEU A 1 85 ? 5.405 -4.316 -1.832 1.00 80.81 85 LEU A O 1
ATOM 694 N N . LYS A 1 86 ? 6.096 -3.205 0.006 1.00 80.69 86 LYS A N 1
ATOM 695 C CA . LYS A 1 86 ? 7.478 -3.017 -0.431 1.00 80.69 86 LYS A CA 1
ATOM 696 C C . LYS A 1 86 ? 8.171 -4.355 -0.690 1.00 80.69 86 LYS A C 1
ATOM 698 O O . LYS A 1 86 ? 8.865 -4.485 -1.695 1.00 80.69 86 LYS A O 1
ATOM 703 N N . ASN A 1 87 ? 7.939 -5.350 0.167 1.00 79.62 87 ASN A N 1
ATOM 704 C CA . ASN A 1 87 ? 8.490 -6.695 0.000 1.00 79.62 87 ASN A CA 1
ATOM 705 C C . ASN A 1 87 ? 7.865 -7.463 -1.176 1.00 79.62 87 ASN A C 1
ATOM 707 O O . ASN A 1 87 ? 8.569 -8.226 -1.832 1.00 79.62 87 ASN A O 1
ATOM 711 N N . LYS A 1 88 ? 6.570 -7.265 -1.467 1.00 75.19 88 LYS A N 1
ATOM 712 C CA . LYS A 1 88 ? 5.865 -7.987 -2.545 1.00 75.19 88 LYS A CA 1
ATOM 713 C C . LYS A 1 88 ? 6.103 -7.408 -3.945 1.00 75.19 88 LYS A C 1
ATOM 715 O O . LYS A 1 88 ? 6.263 -8.175 -4.889 1.00 75.19 88 LYS A O 1
ATOM 720 N N . ILE A 1 89 ? 6.104 -6.081 -4.098 1.00 73.56 89 ILE A N 1
ATOM 721 C CA . ILE A 1 89 ? 6.193 -5.408 -5.414 1.00 73.56 89 ILE A CA 1
ATOM 722 C C . ILE A 1 89 ? 7.622 -4.914 -5.700 1.00 73.56 89 ILE A C 1
ATOM 724 O O . ILE A 1 89 ? 8.026 -4.778 -6.852 1.00 73.56 89 ILE A O 1
ATOM 728 N N . GLY A 1 90 ? 8.419 -4.689 -4.654 1.00 66.25 90 GLY A N 1
ATOM 729 C CA . GLY A 1 90 ? 9.762 -4.131 -4.753 1.00 66.25 90 GLY A CA 1
ATOM 730 C C . GLY A 1 90 ? 9.809 -2.627 -4.466 1.00 66.25 90 GLY A C 1
ATOM 731 O O . GLY A 1 90 ? 8.854 -1.871 -4.656 1.00 66.25 90 GLY A O 1
ATOM 732 N N . GLU A 1 91 ? 10.973 -2.177 -3.999 1.00 62.72 91 GLU A N 1
ATOM 733 C CA . GLU A 1 91 ? 11.208 -0.835 -3.450 1.00 62.72 91 GLU A CA 1
ATOM 734 C C . GLU A 1 91 ? 10.932 0.318 -4.434 1.00 62.72 91 GLU A C 1
ATOM 736 O O . GLU A 1 91 ? 10.553 1.416 -4.025 1.00 62.72 91 GLU A O 1
ATOM 741 N N . VAL A 1 92 ? 11.067 0.070 -5.738 1.00 59.34 92 VAL A N 1
ATOM 742 C CA . VAL A 1 92 ? 10.904 1.095 -6.780 1.00 59.34 92 VAL A CA 1
ATOM 743 C C . VAL A 1 92 ? 9.435 1.462 -6.997 1.00 59.34 92 VAL A C 1
ATOM 745 O O . VAL A 1 92 ? 9.139 2.603 -7.359 1.00 59.34 92 VAL A O 1
ATOM 748 N N . GLU A 1 93 ? 8.509 0.543 -6.744 1.00 59.94 93 GLU A N 1
ATOM 749 C CA . GLU A 1 93 ? 7.100 0.673 -7.144 1.00 59.94 93 GLU A CA 1
ATOM 750 C C . GLU A 1 93 ? 6.132 0.748 -5.967 1.00 59.94 93 GLU A C 1
ATOM 752 O O . GLU A 1 93 ? 4.947 1.031 -6.151 1.00 59.94 93 GLU A O 1
ATOM 757 N N . SER A 1 94 ? 6.645 0.568 -4.749 1.00 61.25 94 SER A N 1
ATOM 758 C CA . SER A 1 94 ? 5.840 0.666 -3.541 1.00 61.25 94 SER A CA 1
ATOM 759 C C . SER A 1 94 ? 5.164 2.044 -3.436 1.00 61.25 94 SE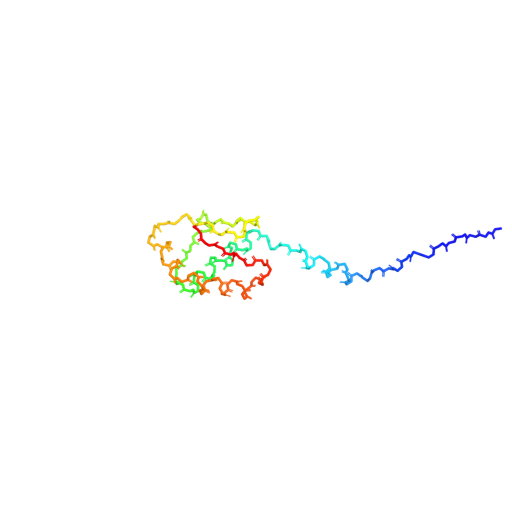R A C 1
ATOM 761 O O . SER A 1 94 ? 5.821 3.076 -3.645 1.00 61.25 94 SER A O 1
ATOM 763 N N . PRO A 1 95 ? 3.863 2.092 -3.096 1.00 67.75 95 PRO A N 1
ATOM 764 C CA . PRO A 1 95 ? 3.191 3.334 -2.740 1.00 67.75 95 PRO A CA 1
ATOM 765 C C . PRO A 1 95 ? 3.926 4.015 -1.580 1.00 67.75 95 PRO A C 1
ATOM 767 O O . PRO A 1 95 ? 4.434 3.351 -0.678 1.00 67.75 95 PRO A O 1
ATOM 770 N N . LYS A 1 96 ? 4.004 5.345 -1.624 1.00 66.50 96 LYS A N 1
ATOM 771 C CA . LYS A 1 96 ? 4.619 6.163 -0.571 1.00 66.50 96 LYS A CA 1
ATOM 772 C C . LYS A 1 96 ? 3.605 6.648 0.460 1.00 66.50 96 LYS A C 1
ATOM 774 O O . LYS A 1 96 ? 3.995 6.919 1.588 1.00 66.50 96 LYS A O 1
ATOM 779 N N . PHE A 1 97 ? 2.337 6.776 0.068 1.00 67.31 97 PHE A N 1
ATOM 780 C CA . PHE A 1 97 ? 1.297 7.389 0.894 1.00 67.31 97 PHE A CA 1
ATOM 781 C C . PHE A 1 97 ? -0.053 6.691 0.711 1.00 67.31 97 PHE A C 1
ATOM 783 O O . PHE A 1 97 ? -0.400 6.305 -0.410 1.00 67.31 97 PHE A O 1
ATOM 790 N N . ILE A 1 98 ? -0.813 6.584 1.804 1.00 72.56 98 ILE A N 1
ATOM 791 C CA . ILE A 1 98 ? -2.203 6.112 1.839 1.00 72.56 98 ILE A CA 1
ATOM 792 C C . ILE A 1 98 ? -3.087 7.289 2.297 1.00 72.56 98 ILE A C 1
ATOM 794 O O . ILE A 1 98 ? -2.795 7.904 3.323 1.00 72.56 98 ILE A O 1
ATOM 798 N N . ILE A 1 99 ? -4.127 7.642 1.525 1.00 66.12 99 ILE A N 1
ATOM 799 C CA . ILE A 1 99 ? -5.028 8.797 1.767 1.00 66.12 99 ILE A CA 1
ATOM 800 C C . ILE A 1 99 ? -6.501 8.362 1.791 1.00 66.12 99 ILE A C 1
ATOM 802 O O . ILE A 1 99 ? -6.918 7.609 0.883 1.00 66.12 99 ILE A O 1
#

pLDDT: mean 75.18, std 12.09, range [48.81, 88.5]

Mean predicted aligned error: 11.86 Å

Radius of gyration: 21.07 Å; Cα contacts (8 Å, |Δi|>4): 94; chains: 1; bounding box: 51×21×69 Å

Foldseek 3Di:
DDDPDDDPDDDDPVVVVVVVCVVPDADDQVRLLVQLQVLCCVPVVDGDDSVQWGADQVQLEIEGNDPPVVVVVCVVCVVVSQVSSCVPRHVVHGRPYYD

Solvent-accessible surface area (backbone atoms only — not comparable to full-atom values): 6065 Å² total; per-residue (Å²): 141,80,84,85,77,76,77,76,85,68,84,74,53,70,68,59,54,52,51,55,48,64,77,64,60,70,77,52,53,68,56,55,44,50,52,47,38,51,45,42,27,73,77,71,71,49,83,65,62,68,93,35,49,46,54,41,80,92,76,27,31,37,41,59,70,62,61,70,67,61,50,47,55,50,59,75,44,38,72,59,48,44,51,54,42,24,71,73,73,31,78,90,70,37,58,79,46,81,85